Protein AF-A0A926B0G5-F1 (afdb_monomer_lite)

Sequence (110 aa):
MNHPLCDSLIDAVTAGLAPIQQAFDVYQNECFITRPPEFFCLELCGEAGELANLEKKRWKGAPPNDAHTADEAADVLIALMNFCNARGVNLAEAVASKLARIEPTVDAER

Secondary structure (DSSP, 8-state):
---HHHHHHHHHHHHHHHHHHHHHHHHHHHHS----HHHHHHHHHHHHHHHHHHHHHHHTT-PPPHHHHHHHHHHHHHHHHHHHHHHT--HHHHHHHHHTTPPP---S--

pLDDT: mean 94.37, std 9.2, range [48.44, 98.75]

Foldseek 3Di:
DDDVVLVVVLVVLLVPVQVVLVVLLVCPVVPHDDDALVVLVVQLVVLVVQLVVQVVCVVVVNHDDVVSNVVSVVSNVSSVSVSCSNVVHPVSVVVSVVSRVDDDDDPPPD

Structure (mmCIF, N/CA/C/O backbone):
data_AF-A0A926B0G5-F1
#
_entry.id   AF-A0A926B0G5-F1
#
loop_
_atom_site.group_PDB
_atom_site.id
_atom_site.type_symbol
_atom_site.label_atom_id
_atom_site.label_alt_id
_atom_site.label_comp_id
_atom_site.label_asym_id
_atom_site.label_entity_id
_atom_site.label_seq_id
_atom_site.pdbx_PDB_ins_code
_atom_site.Cartn_x
_atom_site.Cartn_y
_atom_site.Cartn_z
_atom_site.occupancy
_atom_site.B_iso_or_equiv
_atom_site.auth_seq_id
_atom_site.auth_comp_id
_atom_site.auth_asym_id
_atom_site.auth_atom_id
_atom_site.pdbx_PDB_model_num
ATOM 1 N N . MET A 1 1 ? -26.984 -4.3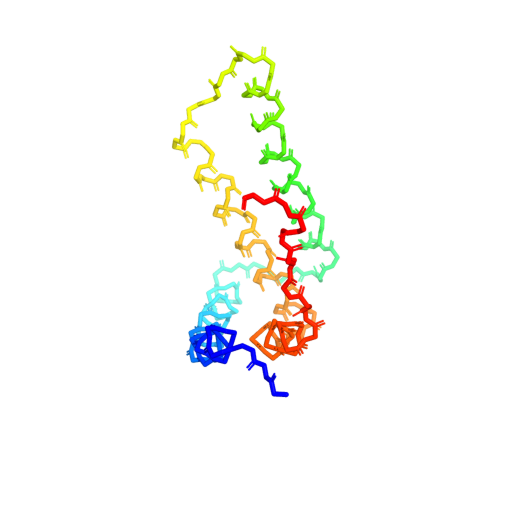07 -5.465 1.00 71.75 1 MET A N 1
ATOM 2 C CA . MET A 1 1 ? -26.360 -5.511 -4.882 1.00 71.75 1 MET A CA 1
ATOM 3 C C . MET A 1 1 ? -25.058 -5.693 -5.629 1.00 71.75 1 MET A C 1
ATOM 5 O O . MET A 1 1 ? -25.098 -5.602 -6.853 1.00 71.75 1 MET A O 1
ATOM 9 N N . ASN A 1 2 ? -23.932 -5.798 -4.928 1.00 82.19 2 ASN A N 1
ATOM 10 C CA . ASN A 1 2 ? -22.635 -5.900 -5.593 1.00 82.19 2 ASN A CA 1
ATOM 11 C C . ASN A 1 2 ? -22.478 -7.288 -6.226 1.00 82.19 2 ASN A C 1
ATOM 13 O O . ASN A 1 2 ? -23.256 -8.207 -5.964 1.00 82.19 2 ASN A O 1
ATOM 17 N N . HIS A 1 3 ? -21.461 -7.442 -7.070 1.00 89.06 3 HIS A N 1
ATOM 18 C CA . HIS A 1 3 ? -21.051 -8.761 -7.534 1.00 89.06 3 HIS A CA 1
ATOM 19 C C . HIS A 1 3 ? -20.552 -9.606 -6.338 1.00 89.06 3 HIS A C 1
ATOM 21 O O . HIS A 1 3 ? -19.786 -9.071 -5.536 1.00 89.06 3 HIS A O 1
ATOM 27 N N . PRO A 1 4 ? -20.863 -10.916 -6.231 1.00 91.06 4 PRO A N 1
ATOM 28 C CA . PRO A 1 4 ? -20.469 -11.738 -5.075 1.00 91.06 4 PRO A CA 1
ATOM 29 C C . PRO A 1 4 ? -18.959 -11.759 -4.769 1.00 91.06 4 PRO A C 1
ATOM 31 O O . PRO A 1 4 ? -18.552 -11.826 -3.611 1.00 91.06 4 PRO A O 1
ATOM 34 N N . LEU A 1 5 ? -18.110 -11.667 -5.802 1.00 93.06 5 LEU A N 1
ATOM 35 C CA . LEU A 1 5 ? -16.652 -11.541 -5.623 1.00 93.06 5 LEU A CA 1
ATOM 36 C C . LEU A 1 5 ? -16.236 -10.194 -5.013 1.00 93.06 5 LEU A C 1
ATOM 38 O O . LEU A 1 5 ? -15.233 -10.141 -4.310 1.00 93.06 5 LEU A O 1
ATOM 42 N N . CYS A 1 6 ? -16.990 -9.121 -5.273 1.00 94.19 6 CYS A N 1
ATOM 43 C CA . CYS A 1 6 ? -16.759 -7.825 -4.639 1.00 94.19 6 CYS A CA 1
ATOM 44 C C . CYS A 1 6 ? -17.092 -7.907 -3.148 1.00 94.19 6 CYS A C 1
ATOM 46 O O . CYS A 1 6 ? -16.272 -7.503 -2.333 1.00 94.19 6 CYS A O 1
ATOM 48 N N . ASP A 1 7 ? -18.225 -8.520 -2.790 1.00 94.44 7 ASP A N 1
ATOM 49 C CA . ASP A 1 7 ? -18.597 -8.717 -1.383 1.00 94.44 7 ASP A CA 1
ATOM 50 C C . ASP A 1 7 ? -17.561 -9.590 -0.649 1.00 94.44 7 ASP A C 1
ATOM 52 O O . ASP A 1 7 ? -17.069 -9.205 0.407 1.00 94.44 7 ASP A O 1
ATOM 56 N N . SER A 1 8 ? -17.113 -10.689 -1.269 1.00 96.19 8 SER A N 1
ATOM 57 C CA . SER A 1 8 ? -16.050 -11.541 -0.703 1.00 96.19 8 SER A CA 1
ATOM 58 C C . SER A 1 8 ? -14.721 -10.792 -0.514 1.00 96.19 8 SER A C 1
ATOM 60 O O . SER A 1 8 ? -14.004 -11.022 0.460 1.00 96.19 8 SER A O 1
ATOM 62 N N . LEU A 1 9 ? -14.370 -9.896 -1.446 1.00 96.50 9 LEU A N 1
ATOM 63 C CA . LEU A 1 9 ? -13.166 -9.070 -1.339 1.00 96.50 9 LEU A CA 1
ATOM 64 C C . LEU A 1 9 ? -13.306 -8.005 -0.245 1.00 96.50 9 LEU A C 1
ATOM 66 O O . LEU A 1 9 ? -12.347 -7.772 0.485 1.00 96.50 9 LEU A O 1
ATOM 70 N N . ILE A 1 10 ? -14.477 -7.377 -0.120 1.00 96.62 10 ILE A N 1
ATOM 71 C CA . ILE A 1 10 ? -14.774 -6.422 0.953 1.00 96.62 10 ILE A CA 1
ATOM 72 C C . ILE A 1 10 ? -14.597 -7.102 2.313 1.00 96.62 10 ILE A C 1
ATOM 74 O O . ILE A 1 10 ? -13.872 -6.569 3.151 1.00 96.62 10 ILE A O 1
ATOM 78 N N . ASP A 1 11 ? -15.157 -8.299 2.498 1.00 96.88 11 ASP A N 1
ATOM 79 C CA . ASP A 1 11 ? -15.018 -9.059 3.745 1.00 96.88 11 ASP A CA 1
ATOM 80 C C . ASP A 1 11 ? -13.544 -9.345 4.076 1.00 96.88 11 ASP A C 1
ATOM 82 O O . ASP A 1 11 ? -13.093 -9.114 5.202 1.00 96.88 11 ASP A O 1
ATOM 86 N N . ALA A 1 12 ? -12.760 -9.787 3.085 1.00 97.69 12 ALA A N 1
ATOM 87 C CA . ALA A 1 12 ? -11.331 -10.050 3.256 1.00 97.69 12 ALA A CA 1
ATOM 88 C C . ALA A 1 12 ? -10.537 -8.778 3.594 1.00 97.69 12 ALA A C 1
ATOM 90 O O . ALA A 1 12 ? -9.675 -8.796 4.476 1.00 97.69 12 ALA A O 1
ATOM 91 N N . VAL A 1 13 ? -10.838 -7.664 2.920 1.00 97.12 13 VAL A N 1
ATOM 92 C CA . VAL A 1 13 ? -10.207 -6.364 3.170 1.00 97.12 13 VAL A CA 1
ATOM 93 C C . VAL A 1 13 ? -10.507 -5.892 4.587 1.00 97.12 13 VAL A C 1
ATOM 95 O O . VAL A 1 13 ? -9.586 -5.524 5.313 1.00 97.12 13 VAL A O 1
ATOM 98 N N . THR A 1 14 ? -11.772 -5.925 5.001 1.00 94.69 14 THR A N 1
ATOM 99 C CA . THR A 1 14 ? -12.185 -5.474 6.331 1.00 94.69 14 THR A CA 1
ATOM 100 C C . THR A 1 14 ? -11.568 -6.331 7.434 1.00 94.69 14 THR A C 1
ATOM 102 O O . THR A 1 14 ? -11.105 -5.785 8.434 1.00 94.69 14 THR A O 1
ATOM 105 N N . ALA A 1 15 ? -11.489 -7.651 7.242 1.00 96.81 15 ALA A N 1
ATOM 106 C CA . ALA A 1 15 ? -10.877 -8.553 8.214 1.00 96.81 15 ALA A CA 1
ATOM 107 C C . ALA A 1 15 ? -9.344 -8.421 8.285 1.00 96.81 15 ALA A C 1
ATOM 109 O O . ALA A 1 15 ? -8.766 -8.535 9.366 1.00 96.81 15 ALA A O 1
ATOM 110 N N . GLY A 1 16 ? -8.679 -8.205 7.145 1.00 97.06 16 GLY A N 1
ATOM 111 C CA . GLY A 1 16 ? -7.220 -8.238 7.044 1.00 97.06 16 GLY A CA 1
ATOM 112 C C . GLY A 1 16 ? -6.534 -6.884 7.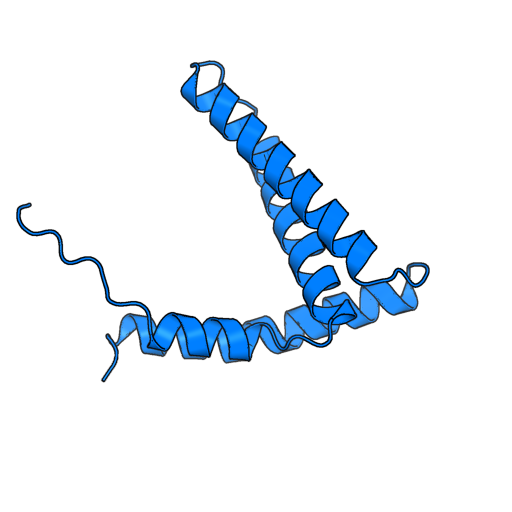221 1.00 97.06 16 GLY A C 1
ATOM 113 O O . GLY A 1 16 ? -5.535 -6.797 7.932 1.00 97.06 16 GLY A O 1
ATOM 114 N N . LEU A 1 17 ? -7.037 -5.816 6.593 1.00 97.19 17 LEU A N 1
ATOM 115 C CA . LEU A 1 17 ? -6.303 -4.545 6.558 1.00 97.19 17 LEU A CA 1
ATOM 116 C C . LEU A 1 17 ? -6.279 -3.841 7.909 1.00 97.19 17 LEU A C 1
ATOM 118 O O . LEU A 1 17 ? -5.252 -3.270 8.248 1.00 97.19 17 LEU A O 1
ATOM 122 N N . ALA A 1 18 ? -7.364 -3.884 8.684 1.00 94.69 18 ALA A N 1
ATOM 123 C CA . ALA A 1 18 ? -7.419 -3.208 9.979 1.00 94.69 18 ALA A CA 1
ATOM 124 C C . ALA A 1 18 ? -6.296 -3.660 10.944 1.00 94.69 18 ALA A C 1
ATOM 126 O O . ALA A 1 18 ? -5.548 -2.800 11.418 1.00 94.69 18 ALA A O 1
ATOM 127 N N . PRO A 1 19 ? -6.092 -4.969 11.213 1.00 97.69 19 PRO A N 1
ATOM 128 C CA . PRO A 1 19 ? -4.995 -5.404 12.079 1.00 97.69 19 PRO A CA 1
ATOM 129 C C . PRO A 1 19 ? -3.608 -5.153 11.471 1.00 97.69 19 PRO A C 1
ATOM 131 O O . PRO A 1 19 ? -2.682 -4.829 12.212 1.00 97.69 19 PRO A O 1
ATOM 134 N N . ILE A 1 20 ? -3.451 -5.256 10.146 1.00 98.38 20 ILE A N 1
ATOM 135 C CA . ILE A 1 20 ? -2.178 -4.955 9.468 1.00 98.38 20 ILE A CA 1
ATOM 136 C C . ILE A 1 20 ? -1.823 -3.475 9.634 1.00 98.38 20 ILE A C 1
ATOM 138 O O . ILE A 1 20 ? -0.717 -3.148 10.058 1.00 98.38 20 ILE A O 1
ATOM 142 N N . GLN A 1 21 ? -2.771 -2.584 9.348 1.00 98.56 21 GLN A N 1
ATOM 143 C CA . GLN A 1 21 ? -2.598 -1.142 9.463 1.00 98.56 21 GLN A CA 1
ATOM 144 C C . GLN A 1 21 ? -2.232 -0.739 10.901 1.00 98.56 21 GLN A C 1
ATOM 146 O O . GLN A 1 21 ? -1.306 0.050 11.098 1.00 98.56 21 GLN A O 1
ATOM 151 N N . GLN A 1 22 ? -2.892 -1.332 11.904 1.00 98.19 22 GLN A N 1
ATOM 152 C CA . GLN A 1 22 ? -2.566 -1.112 13.315 1.00 98.19 22 GLN A CA 1
ATOM 153 C C . GLN A 1 22 ? -1.159 -1.608 13.675 1.00 98.19 22 GLN A C 1
ATOM 155 O O . GLN A 1 22 ? -0.456 -0.950 14.439 1.00 98.19 22 GLN A O 1
ATOM 160 N N . ALA A 1 23 ? -0.732 -2.756 13.144 1.00 98.56 23 ALA A N 1
ATOM 161 C CA . ALA A 1 23 ? 0.614 -3.272 13.379 1.00 98.56 23 ALA A CA 1
ATOM 162 C C . ALA A 1 23 ? 1.692 -2.348 12.785 1.00 98.56 23 ALA A C 1
ATOM 164 O O . ALA A 1 23 ? 2.701 -2.105 13.446 1.00 98.56 23 ALA A O 1
ATOM 165 N N . PHE A 1 24 ? 1.455 -1.784 11.592 1.00 98.38 24 PHE A N 1
ATOM 166 C CA . PHE A 1 24 ? 2.313 -0.741 11.022 1.00 98.38 24 PHE A CA 1
ATOM 167 C C . PHE A 1 24 ? 2.387 0.490 11.925 1.00 98.38 24 PHE A C 1
ATOM 169 O O . PHE A 1 24 ? 3.483 0.971 12.187 1.00 98.38 24 PHE A O 1
ATOM 176 N N . ASP A 1 25 ? 1.251 0.967 12.440 1.00 98.25 25 ASP A N 1
ATOM 177 C CA . ASP A 1 25 ? 1.213 2.141 13.320 1.00 98.25 25 ASP A CA 1
ATOM 178 C C . ASP A 1 25 ? 2.022 1.917 14.605 1.00 98.25 25 ASP A C 1
ATOM 180 O O . ASP A 1 25 ? 2.859 2.738 14.975 1.00 98.25 25 ASP A O 1
ATOM 184 N N . VAL A 1 26 ? 1.834 0.763 15.256 1.00 98.56 26 VAL A N 1
ATOM 185 C CA . VAL A 1 26 ? 2.597 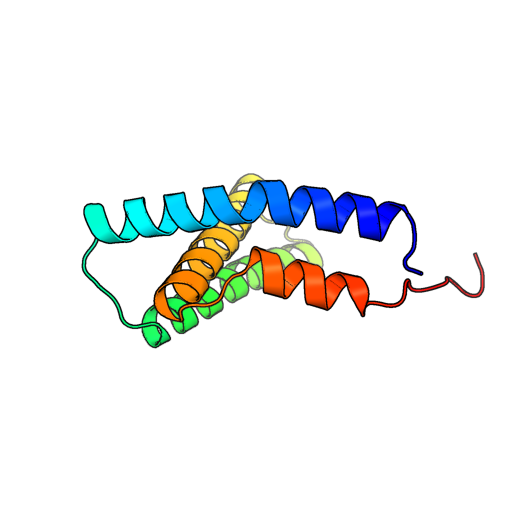0.392 16.458 1.00 98.56 26 VAL A CA 1
ATOM 186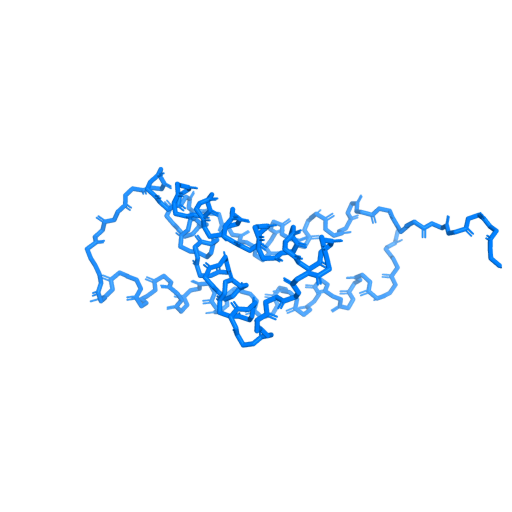 C C . VAL A 1 26 ? 4.088 0.330 16.144 1.00 98.56 26 VAL A C 1
ATOM 188 O O . VAL A 1 26 ? 4.886 0.950 16.839 1.00 98.56 26 VAL A O 1
ATOM 191 N N . TYR A 1 27 ? 4.476 -0.382 15.085 1.00 98.44 27 TYR A N 1
ATOM 192 C CA . TYR A 1 27 ? 5.882 -0.499 14.710 1.00 98.44 27 TYR A CA 1
ATOM 193 C C . TYR A 1 27 ? 6.509 0.868 14.405 1.00 98.44 27 TYR A C 1
ATOM 195 O O . TYR A 1 27 ? 7.590 1.175 14.908 1.00 98.44 27 TYR A O 1
ATOM 203 N N . GLN A 1 28 ? 5.806 1.713 13.645 1.00 98.00 28 GLN A N 1
ATOM 204 C CA . GLN A 1 28 ? 6.277 3.042 13.272 1.00 98.00 28 GLN A CA 1
ATOM 205 C C . GLN A 1 28 ? 6.471 3.941 14.502 1.00 98.00 28 GLN A C 1
ATOM 207 O O . GLN A 1 28 ? 7.504 4.599 14.619 1.00 98.00 28 GLN A O 1
ATOM 212 N N . ASN A 1 29 ? 5.513 3.944 15.433 1.00 97.06 29 ASN A N 1
ATOM 213 C CA . ASN A 1 29 ? 5.554 4.789 16.629 1.00 97.06 29 ASN A CA 1
ATOM 214 C C . ASN A 1 29 ? 6.585 4.323 17.669 1.00 97.06 29 ASN A C 1
ATOM 216 O O . ASN A 1 29 ? 7.169 5.158 18.357 1.00 97.06 29 ASN A O 1
ATOM 220 N N . GLU A 1 30 ? 6.825 3.015 17.784 1.00 98.31 30 GLU A N 1
ATOM 221 C CA . GLU A 1 30 ? 7.772 2.459 18.761 1.00 98.31 30 GLU A CA 1
ATOM 222 C C . GLU A 1 30 ? 9.227 2.500 18.268 1.00 98.31 30 GLU A C 1
ATOM 224 O O . GLU A 1 30 ? 10.156 2.625 19.066 1.00 98.31 30 GLU A O 1
ATOM 229 N N . CYS A 1 31 ? 9.450 2.367 16.957 1.00 98.44 31 CYS A N 1
ATOM 230 C CA . CYS A 1 31 ? 10.793 2.166 16.403 1.00 98.44 31 CYS A CA 1
ATOM 231 C C . CYS A 1 31 ? 11.367 3.386 15.669 1.00 98.44 31 CYS A C 1
ATOM 233 O O . CYS A 1 31 ? 12.571 3.413 15.408 1.00 98.44 31 CYS A O 1
ATOM 235 N N . PHE A 1 32 ? 10.553 4.393 15.336 1.00 97.62 32 PHE A N 1
ATOM 236 C CA . PHE A 1 32 ? 10.977 5.526 14.513 1.00 97.62 32 PHE A CA 1
ATOM 237 C C . PHE A 1 32 ? 10.547 6.862 15.112 1.00 97.62 32 PHE A C 1
ATOM 239 O O . PHE A 1 32 ? 9.643 6.958 15.937 1.00 97.62 32 PHE A O 1
ATOM 246 N N . ILE A 1 33 ? 11.212 7.936 14.683 1.00 97.12 33 ILE A N 1
ATOM 247 C CA . ILE A 1 33 ? 10.818 9.281 15.099 1.00 97.12 33 ILE A CA 1
ATOM 248 C C . ILE A 1 33 ? 9.509 9.679 14.424 1.00 97.12 33 ILE A C 1
ATOM 250 O O . ILE A 1 33 ? 9.284 9.382 13.249 1.00 97.12 33 ILE A O 1
ATOM 254 N N . THR A 1 34 ? 8.679 10.425 15.145 1.00 95.12 34 THR A N 1
ATOM 255 C CA . THR A 1 34 ? 7.420 10.932 14.604 1.00 95.12 34 THR A CA 1
ATOM 256 C C . THR A 1 34 ? 7.667 11.824 13.387 1.00 95.12 34 THR A C 1
ATOM 258 O O . THR A 1 34 ? 8.496 12.741 13.414 1.00 95.12 34 THR A O 1
ATOM 261 N N . ARG A 1 35 ? 6.913 11.573 12.315 1.00 97.06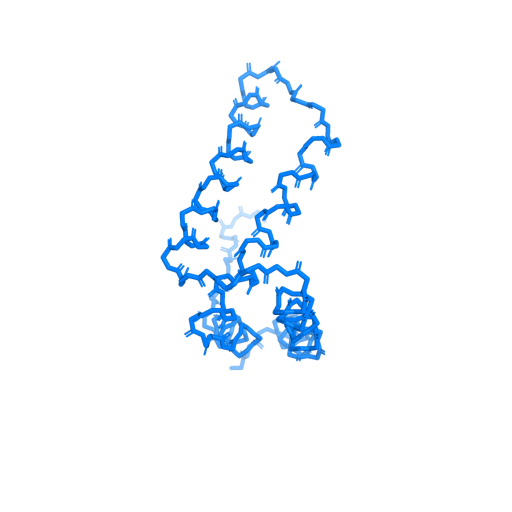 35 ARG A N 1
ATOM 262 C CA . ARG A 1 35 ? 6.915 12.366 11.081 1.00 97.06 35 ARG A CA 1
ATOM 263 C C . ARG A 1 35 ? 5.503 12.864 10.770 1.00 97.06 35 ARG A C 1
ATOM 265 O O . ARG A 1 35 ? 4.536 12.175 11.090 1.00 97.06 35 ARG A O 1
ATOM 272 N N . PRO A 1 36 ? 5.364 14.058 10.170 1.00 97.56 36 PRO A N 1
ATOM 273 C CA . PRO A 1 36 ? 4.060 14.565 9.775 1.00 97.56 36 PRO A CA 1
ATOM 274 C C . PRO A 1 36 ? 3.519 13.797 8.552 1.00 97.56 36 PRO A C 1
ATOM 276 O O . PRO A 1 36 ? 4.308 13.264 7.769 1.00 97.56 36 PRO A O 1
ATOM 279 N N . PRO A 1 37 ? 2.196 13.782 8.320 1.00 98.19 37 PRO A N 1
ATOM 280 C CA . PRO A 1 37 ? 1.596 13.094 7.172 1.00 98.19 37 PRO A CA 1
ATOM 281 C C . PRO A 1 37 ? 2.140 13.560 5.815 1.00 98.19 37 PRO A C 1
ATOM 283 O O . PRO A 1 37 ? 2.219 12.779 4.872 1.00 98.19 37 PRO A O 1
ATOM 286 N N . GLU A 1 38 ? 2.528 14.832 5.704 1.00 98.50 38 GLU A N 1
ATOM 287 C CA . GLU A 1 38 ? 3.104 15.413 4.489 1.00 98.50 38 GLU A CA 1
ATOM 288 C C . GLU A 1 38 ? 4.429 14.741 4.106 1.00 98.50 38 GLU A C 1
ATOM 290 O O . GLU A 1 38 ? 4.707 14.588 2.921 1.00 98.50 38 GLU A O 1
ATOM 295 N N . PHE A 1 39 ? 5.217 14.300 5.092 1.00 98.44 39 PHE A N 1
ATOM 296 C CA . PHE A 1 39 ? 6.449 13.551 4.849 1.00 98.44 39 PHE A CA 1
ATOM 297 C C . PHE A 1 39 ? 6.141 12.193 4.207 1.00 98.44 39 PHE A C 1
ATOM 299 O O . PHE A 1 39 ? 6.641 11.912 3.123 1.00 98.44 39 PHE A O 1
ATOM 306 N N . PHE A 1 40 ? 5.236 11.415 4.806 1.00 98.38 40 PHE A N 1
ATOM 307 C CA . PHE A 1 40 ? 4.839 10.107 4.272 1.00 98.38 40 PHE A CA 1
ATOM 308 C C . PHE A 1 40 ? 4.164 10.202 2.898 1.00 98.38 40 PHE A C 1
ATOM 310 O O . PHE A 1 40 ? 4.302 9.308 2.072 1.00 98.38 40 PHE A O 1
ATOM 317 N N . CYS A 1 41 ? 3.456 11.300 2.617 1.00 98.56 41 CYS A N 1
ATOM 318 C CA . CYS A 1 41 ? 2.893 11.552 1.289 1.00 98.56 41 CYS A CA 1
ATOM 319 C C . CYS A 1 41 ? 3.991 11.731 0.223 1.00 98.56 41 CYS A C 1
ATOM 321 O O . CYS A 1 41 ? 3.849 11.255 -0.904 1.00 98.56 41 CYS A O 1
ATOM 323 N N . LEU A 1 42 ? 5.090 12.409 0.574 1.00 98.62 42 LEU A N 1
ATOM 324 C CA . LEU A 1 42 ? 6.238 12.569 -0.319 1.00 98.62 42 LEU A CA 1
ATOM 325 C C . LEU A 1 42 ? 7.006 11.255 -0.498 1.00 98.62 42 LEU A C 1
ATOM 327 O O . LEU A 1 42 ? 7.379 10.959 -1.629 1.00 98.62 42 LEU A O 1
ATOM 331 N N . GLU A 1 43 ? 7.184 10.464 0.565 1.00 98.38 43 GLU A N 1
ATOM 332 C CA . GLU A 1 43 ? 7.750 9.108 0.463 1.00 98.38 43 GLU A CA 1
ATOM 333 C C . GLU A 1 43 ? 6.904 8.234 -0.465 1.00 98.38 43 GLU A C 1
ATOM 335 O O . GLU A 1 43 ? 7.419 7.729 -1.453 1.00 98.38 43 GLU A O 1
ATOM 340 N N . LEU A 1 44 ? 5.584 8.176 -0.255 1.00 98.69 44 LEU A N 1
ATOM 341 C CA . LEU A 1 44 ? 4.664 7.434 -1.124 1.00 98.69 44 LEU A CA 1
ATOM 342 C C . LEU A 1 44 ? 4.793 7.839 -2.602 1.00 98.69 44 LEU A C 1
ATOM 344 O O . LEU A 1 44 ? 4.737 6.990 -3.489 1.00 98.69 44 LEU A O 1
ATOM 348 N N . CYS A 1 45 ? 4.954 9.135 -2.879 1.00 98.75 45 CYS A N 1
ATOM 349 C CA . CYS A 1 45 ? 5.182 9.631 -4.236 1.00 98.75 45 CYS A CA 1
ATOM 350 C C . CYS A 1 45 ? 6.530 9.160 -4.809 1.00 98.75 45 CYS A C 1
ATOM 352 O O . CYS A 1 45 ? 6.602 8.824 -5.993 1.00 98.75 45 CYS A O 1
ATOM 354 N N . GLY A 1 46 ? 7.573 9.125 -3.975 1.00 98.62 46 GLY A N 1
ATOM 355 C CA . GLY A 1 46 ? 8.886 8.574 -4.307 1.00 98.62 46 GLY A CA 1
ATOM 356 C C . GLY A 1 46 ? 8.792 7.111 -4.729 1.00 98.62 46 GLY A C 1
ATOM 357 O O . GLY A 1 46 ? 9.067 6.814 -5.891 1.00 98.62 46 GLY A O 1
ATOM 358 N N . GLU A 1 47 ? 8.282 6.247 -3.848 1.00 98.56 47 GLU A N 1
ATOM 359 C CA . GLU A 1 47 ? 8.224 4.794 -4.090 1.00 98.56 47 GLU A CA 1
ATOM 360 C C . GLU A 1 47 ? 7.323 4.443 -5.281 1.00 98.56 47 GLU A C 1
ATOM 362 O O . GLU A 1 47 ? 7.641 3.605 -6.128 1.00 98.56 47 GLU A O 1
ATOM 367 N N . ALA A 1 48 ? 6.202 5.156 -5.442 1.00 98.69 48 ALA A N 1
ATOM 368 C CA . ALA A 1 48 ? 5.353 4.975 -6.618 1.00 98.69 48 ALA A CA 1
ATOM 369 C C . ALA A 1 48 ? 6.077 5.381 -7.917 1.00 98.69 48 ALA A C 1
ATOM 371 O O . ALA A 1 48 ? 5.863 4.777 -8.974 1.00 98.69 48 ALA A O 1
ATOM 372 N N . GLY A 1 49 ? 6.932 6.406 -7.855 1.00 98.56 49 GLY A N 1
ATOM 373 C CA . GLY A 1 49 ? 7.771 6.847 -8.966 1.00 98.56 49 GLY A CA 1
ATOM 374 C C . GLY A 1 49 ? 8.876 5.848 -9.316 1.00 98.56 49 GLY A C 1
ATOM 375 O O . GLY A 1 49 ? 9.143 5.629 -10.504 1.00 98.56 49 GLY A O 1
ATOM 376 N N . GLU A 1 50 ? 9.482 5.222 -8.309 1.00 98.31 50 GLU A N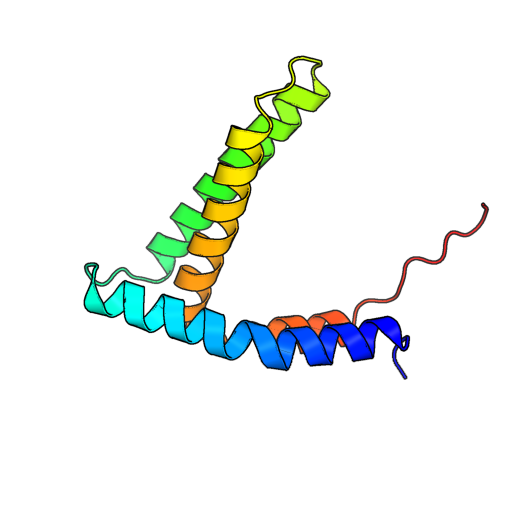 1
ATOM 377 C CA . GLU A 1 50 ? 10.477 4.153 -8.445 1.00 98.31 50 GLU A CA 1
ATOM 378 C C . GLU A 1 50 ? 9.864 2.944 -9.170 1.00 98.31 50 GLU A C 1
ATOM 380 O O . GLU A 1 50 ? 10.325 2.563 -10.258 1.00 98.31 50 GLU A O 1
ATOM 385 N N . LEU A 1 51 ? 8.726 2.447 -8.673 1.00 98.25 51 LEU A N 1
ATOM 386 C CA . LEU A 1 51 ? 7.970 1.358 -9.291 1.00 98.25 51 LEU A CA 1
ATOM 387 C C . LEU A 1 51 ? 7.563 1.687 -10.739 1.00 98.25 51 LEU A C 1
ATOM 389 O O . LEU A 1 51 ? 7.778 0.894 -11.662 1.00 98.25 51 LEU A O 1
ATOM 393 N N . ALA A 1 52 ? 7.042 2.893 -10.988 1.00 98.12 52 ALA A N 1
ATOM 394 C CA . ALA A 1 52 ? 6.683 3.333 -12.338 1.00 98.12 52 ALA A CA 1
ATOM 395 C C . ALA A 1 52 ? 7.901 3.398 -13.279 1.00 98.12 52 ALA A C 1
ATOM 397 O O . ALA A 1 52 ? 7.804 3.123 -14.481 1.00 98.12 52 ALA A O 1
ATOM 398 N N . ASN A 1 53 ? 9.074 3.757 -12.759 1.00 97.81 53 ASN A N 1
ATOM 399 C CA . ASN A 1 53 ? 10.309 3.779 -13.529 1.00 97.81 53 ASN A CA 1
ATOM 400 C C . ASN A 1 53 ? 10.773 2.366 -13.913 1.00 97.81 53 ASN A C 1
ATOM 402 O O . ASN A 1 53 ? 11.287 2.193 -15.024 1.00 97.81 53 ASN A O 1
ATOM 406 N N . LEU A 1 54 ? 10.574 1.367 -13.049 1.00 97.19 54 LEU A N 1
ATOM 407 C CA . LEU A 1 54 ? 10.831 -0.041 -13.366 1.00 97.19 54 LEU A CA 1
ATOM 408 C C . LEU A 1 54 ? 9.935 -0.534 -14.508 1.00 97.19 54 LEU A C 1
ATOM 410 O O . LEU A 1 54 ? 10.446 -1.052 -15.507 1.00 97.19 54 LEU A O 1
ATOM 414 N N . GLU A 1 55 ? 8.634 -0.257 -14.448 1.00 96.50 55 GLU A N 1
ATOM 415 C CA . GLU A 1 55 ? 7.704 -0.617 -15.525 1.00 96.50 55 GLU A CA 1
ATOM 416 C C . GLU A 1 55 ? 8.014 0.114 -16.838 1.00 96.50 55 GLU A C 1
ATOM 418 O O . GLU A 1 55 ? 8.005 -0.484 -17.918 1.00 96.50 55 GLU A O 1
ATOM 423 N N . LYS A 1 56 ? 8.432 1.385 -16.774 1.00 97.00 56 LYS A N 1
ATOM 424 C CA . LYS A 1 56 ? 8.927 2.116 -17.952 1.00 97.00 56 LYS A CA 1
ATOM 425 C C . LYS A 1 56 ? 10.134 1.423 -18.595 1.00 97.00 56 LYS A C 1
ATOM 427 O O . LYS A 1 56 ? 10.237 1.407 -19.822 1.00 97.00 56 LYS A O 1
ATOM 432 N N . LYS A 1 57 ? 11.073 0.885 -17.806 1.00 96.69 57 LYS A N 1
ATOM 433 C CA . LYS A 1 57 ? 12.236 0.144 -18.333 1.00 96.69 57 LYS A CA 1
ATOM 434 C C . LYS A 1 57 ? 11.793 -1.158 -19.009 1.00 96.69 57 LYS A C 1
ATOM 436 O O . LYS A 1 57 ? 12.226 -1.425 -20.132 1.00 96.69 57 LYS A O 1
ATOM 441 N N . ARG A 1 58 ? 10.869 -1.900 -18.385 1.00 95.75 58 ARG A N 1
ATOM 442 C CA . ARG A 1 58 ? 10.252 -3.111 -18.954 1.00 95.75 58 ARG A CA 1
ATOM 443 C C . ARG A 1 58 ? 9.576 -2.825 -20.293 1.00 95.75 58 ARG A C 1
ATOM 445 O O . ARG A 1 58 ? 9.880 -3.492 -21.278 1.00 95.75 58 ARG A O 1
ATOM 452 N N . TRP A 1 59 ? 8.754 -1.780 -20.361 1.00 96.56 59 TRP A N 1
ATOM 453 C CA . TRP A 1 59 ? 8.081 -1.355 -21.591 1.00 96.56 59 TRP A CA 1
ATOM 454 C C . TRP A 1 59 ? 9.057 -0.992 -22.721 1.00 96.56 59 TRP A C 1
ATOM 456 O O . TRP A 1 59 ? 8.807 -1.298 -23.884 1.00 96.56 59 TRP A O 1
ATOM 466 N N . LYS A 1 60 ? 10.210 -0.401 -22.388 1.00 97.19 60 LYS A N 1
ATOM 467 C CA . LYS A 1 60 ? 11.279 -0.084 -23.350 1.00 97.19 60 LYS A CA 1
ATOM 468 C C . LYS A 1 60 ? 12.121 -1.296 -23.782 1.00 97.19 60 LYS A C 1
ATOM 470 O O . LYS A 1 60 ? 13.085 -1.112 -24.521 1.00 97.19 60 LYS A O 1
ATOM 475 N N . GLY A 1 61 ? 11.791 -2.509 -23.333 1.00 96.38 61 GLY A N 1
ATOM 476 C CA . GLY A 1 61 ? 12.515 -3.735 -23.681 1.00 96.38 61 GLY A CA 1
ATOM 477 C C . GLY A 1 61 ? 13.783 -3.979 -22.857 1.00 96.38 61 GLY A C 1
ATOM 478 O O . GLY A 1 61 ? 14.595 -4.819 -23.233 1.00 96.38 61 GLY A O 1
ATOM 479 N N . ALA A 1 62 ? 13.957 -3.270 -21.738 1.00 93.75 62 ALA A N 1
ATOM 480 C CA . ALA A 1 62 ? 15.053 -3.469 -20.791 1.00 93.75 62 ALA A CA 1
ATOM 481 C C . ALA A 1 62 ? 14.482 -3.852 -19.413 1.00 93.75 62 ALA A C 1
ATOM 483 O O . ALA A 1 62 ? 14.485 -3.021 -18.501 1.00 93.75 62 ALA A O 1
ATOM 484 N N . PRO A 1 63 ? 13.915 -5.066 -19.261 1.00 87.75 63 PRO A N 1
ATOM 485 C CA . PRO A 1 63 ? 13.220 -5.451 -18.041 1.00 87.75 63 PRO A CA 1
ATOM 486 C C . PRO A 1 63 ? 14.165 -5.404 -16.831 1.00 87.75 63 PRO A C 1
ATOM 488 O O . PRO A 1 63 ? 15.277 -5.937 -16.900 1.00 87.75 63 PRO A O 1
ATOM 491 N N . PRO A 1 64 ? 13.751 -4.752 -15.732 1.00 87.81 64 PRO A N 1
ATOM 492 C CA . PRO A 1 64 ? 14.485 -4.817 -14.481 1.00 87.81 64 PRO A CA 1
ATOM 493 C C . PRO A 1 64 ? 14.372 -6.215 -13.861 1.00 87.81 64 PRO A C 1
ATOM 495 O O . PRO A 1 64 ? 13.589 -7.053 -14.303 1.00 87.81 64 PRO A O 1
ATOM 498 N N . ASN A 1 65 ? 15.161 -6.455 -12.816 1.00 91.81 65 ASN A N 1
ATOM 499 C CA . ASN A 1 65 ? 15.028 -7.648 -11.987 1.00 91.81 65 ASN A CA 1
ATOM 500 C C . ASN A 1 65 ? 13.638 -7.675 -11.320 1.00 91.81 65 ASN A C 1
ATOM 502 O O . ASN A 1 65 ? 13.213 -6.676 -10.739 1.00 91.81 65 ASN A O 1
ATOM 506 N N . ASP A 1 66 ? 12.954 -8.817 -11.365 1.00 93.38 66 ASP A N 1
ATOM 507 C CA . ASP A 1 66 ? 11.640 -8.981 -10.740 1.00 93.38 66 ASP A CA 1
ATOM 508 C C . ASP A 1 66 ? 11.706 -8.845 -9.209 1.00 93.38 66 ASP A C 1
ATOM 510 O O . ASP A 1 66 ? 10.773 -8.312 -8.617 1.00 93.38 66 ASP A O 1
ATOM 514 N N . ALA A 1 67 ? 12.826 -9.218 -8.572 1.00 95.88 67 ALA A N 1
ATOM 515 C CA . ALA A 1 67 ? 13.024 -8.987 -7.136 1.00 95.88 67 ALA A CA 1
ATOM 516 C C . ALA A 1 67 ? 12.993 -7.489 -6.792 1.00 95.88 67 ALA A C 1
ATOM 518 O O . ALA A 1 67 ? 12.310 -7.084 -5.866 1.00 95.88 67 ALA A O 1
ATOM 519 N N . HIS A 1 68 ? 13.633 -6.661 -7.621 1.00 95.50 68 HIS A N 1
ATOM 520 C CA . HIS A 1 68 ? 13.613 -5.207 -7.455 1.00 95.50 68 HIS A CA 1
ATOM 521 C C . HIS A 1 68 ? 12.201 -4.643 -7.655 1.00 95.50 68 HIS A C 1
ATOM 523 O O . HIS A 1 68 ? 11.790 -3.740 -6.951 1.00 95.50 68 HIS A O 1
ATOM 529 N N . THR A 1 69 ? 11.419 -5.213 -8.577 1.00 96.38 69 THR A N 1
ATOM 530 C CA . THR A 1 69 ? 10.013 -4.803 -8.757 1.00 96.38 69 THR A CA 1
ATOM 531 C C . THR A 1 69 ? 9.166 -5.136 -7.525 1.00 96.38 69 THR A C 1
ATOM 533 O O . THR A 1 69 ? 8.280 -4.365 -7.165 1.00 96.38 69 THR A O 1
ATOM 536 N N . ALA A 1 70 ? 9.427 -6.279 -6.884 1.00 97.62 70 ALA A N 1
ATOM 537 C CA . ALA A 1 70 ? 8.744 -6.674 -5.658 1.00 97.62 70 ALA A CA 1
ATOM 538 C C . ALA A 1 70 ? 9.108 -5.769 -4.471 1.00 97.62 70 ALA A C 1
ATOM 540 O O . ALA A 1 70 ? 8.208 -5.420 -3.710 1.00 97.62 70 ALA A O 1
ATOM 541 N N . ASP A 1 71 ? 10.378 -5.369 -4.353 1.00 97.94 71 ASP A N 1
ATOM 542 C CA . ASP A 1 71 ? 10.841 -4.439 -3.316 1.00 97.94 71 ASP A CA 1
ATOM 543 C C . ASP A 1 71 ? 10.127 -3.082 -3.449 1.00 97.94 71 ASP A C 1
ATOM 545 O O . ASP A 1 71 ? 9.431 -2.675 -2.523 1.00 97.94 71 ASP A O 1
ATOM 549 N N . GLU A 1 72 ? 10.126 -2.470 -4.640 1.00 98.25 72 GLU A N 1
ATOM 550 C CA . GLU A 1 72 ? 9.439 -1.181 -4.848 1.00 98.25 72 GLU A CA 1
ATOM 551 C C . GLU A 1 72 ? 7.920 -1.266 -4.609 1.00 98.25 72 GLU A C 1
ATOM 553 O O . GLU A 1 72 ? 7.281 -0.335 -4.119 1.00 98.25 72 GLU A O 1
ATOM 558 N N . ALA A 1 73 ? 7.296 -2.402 -4.939 1.00 98.44 73 ALA A N 1
ATOM 559 C CA . ALA A 1 73 ? 5.883 -2.619 -4.633 1.00 98.44 73 ALA A CA 1
ATOM 560 C C . ALA A 1 73 ? 5.623 -2.728 -3.118 1.00 98.44 73 ALA A C 1
ATOM 562 O O . ALA A 1 73 ? 4.577 -2.273 -2.640 1.00 98.44 73 ALA A O 1
ATOM 563 N N . ALA A 1 74 ? 6.551 -3.327 -2.366 1.00 98.56 74 ALA A N 1
ATOM 564 C CA . ALA A 1 74 ? 6.486 -3.379 -0.912 1.00 98.56 74 ALA A CA 1
ATOM 565 C C . ALA A 1 74 ? 6.667 -1.981 -0.305 1.00 98.56 74 ALA A C 1
ATOM 567 O O . ALA A 1 74 ? 5.868 -1.599 0.552 1.00 98.56 74 ALA A O 1
ATOM 568 N N . ASP A 1 75 ? 7.621 -1.196 -0.802 1.00 98.62 75 ASP A N 1
ATOM 569 C CA . ASP A 1 75 ? 7.873 0.170 -0.337 1.00 98.62 75 ASP A CA 1
ATOM 570 C C . ASP A 1 75 ? 6.646 1.071 -0.540 1.00 98.62 75 ASP A C 1
ATOM 572 O O . ASP A 1 75 ? 6.215 1.761 0.389 1.00 98.62 75 ASP A O 1
ATOM 576 N N . VAL A 1 76 ? 5.958 0.953 -1.683 1.00 98.75 76 VAL A N 1
ATOM 577 C CA . VAL A 1 76 ? 4.670 1.633 -1.920 1.00 98.75 76 VAL A CA 1
ATOM 578 C C . VAL A 1 76 ? 3.618 1.261 -0.871 1.00 98.75 76 VAL A C 1
ATOM 580 O O . VAL A 1 76 ? 2.905 2.137 -0.369 1.00 98.75 76 VAL A O 1
ATOM 583 N N . LEU A 1 77 ? 3.487 -0.024 -0.529 1.00 98.69 77 LEU A N 1
ATOM 584 C CA . LEU A 1 77 ? 2.511 -0.473 0.468 1.00 98.69 77 LEU A CA 1
ATOM 585 C C . LEU A 1 77 ? 2.844 0.075 1.861 1.00 98.69 77 LEU A C 1
ATOM 587 O O . LEU A 1 77 ? 1.947 0.551 2.559 1.00 98.69 77 LEU A O 1
ATOM 591 N N . ILE A 1 78 ? 4.116 0.022 2.255 1.00 98.56 78 ILE A N 1
ATOM 592 C CA . ILE A 1 78 ? 4.601 0.520 3.547 1.00 98.56 78 ILE A CA 1
ATOM 593 C C . ILE A 1 78 ? 4.347 2.028 3.654 1.00 98.56 78 ILE A C 1
ATOM 595 O O . ILE A 1 78 ? 3.738 2.488 4.625 1.00 98.56 78 ILE A O 1
ATOM 599 N N . ALA A 1 79 ? 4.734 2.794 2.631 1.00 98.56 79 ALA A N 1
ATOM 600 C CA . ALA A 1 79 ? 4.528 4.237 2.587 1.00 98.56 79 ALA A CA 1
ATOM 601 C C . ALA A 1 79 ? 3.037 4.608 2.638 1.00 98.56 79 ALA A C 1
ATOM 603 O O . ALA A 1 79 ? 2.650 5.537 3.352 1.00 98.56 79 ALA A O 1
ATOM 604 N N . LEU A 1 80 ? 2.173 3.851 1.949 1.00 98.75 80 LEU A N 1
ATOM 605 C CA . LEU A 1 80 ? 0.724 4.051 1.998 1.00 98.75 80 LEU A CA 1
ATOM 606 C C . LEU A 1 80 ? 0.157 3.808 3.403 1.00 98.75 80 LEU A C 1
ATOM 608 O O . LEU A 1 80 ? -0.630 4.623 3.884 1.00 98.75 80 LEU A O 1
ATOM 612 N N . MET A 1 81 ? 0.559 2.722 4.071 1.00 98.56 81 MET A N 1
ATOM 613 C CA . MET A 1 81 ? 0.115 2.413 5.437 1.00 98.56 81 MET A CA 1
ATOM 614 C C . MET A 1 81 ? 0.518 3.521 6.412 1.00 98.56 81 MET A C 1
ATOM 616 O O . MET A 1 81 ? -0.327 4.035 7.148 1.00 98.56 81 MET A O 1
ATOM 620 N N . ASN A 1 82 ? 1.781 3.950 6.360 1.00 98.50 82 ASN A N 1
ATOM 621 C CA . ASN A 1 82 ? 2.298 5.020 7.208 1.00 98.50 82 ASN A CA 1
ATOM 622 C C . ASN A 1 82 ? 1.585 6.353 6.954 1.00 98.50 82 ASN A C 1
ATOM 624 O O . ASN A 1 82 ? 1.194 7.041 7.900 1.00 98.50 82 ASN A O 1
ATOM 628 N N . PHE A 1 83 ? 1.337 6.697 5.688 1.00 98.69 83 PHE A N 1
ATOM 629 C CA . PHE A 1 83 ? 0.557 7.879 5.334 1.00 98.69 83 PHE A CA 1
ATOM 630 C C . PHE A 1 83 ? -0.871 7.813 5.893 1.00 98.69 83 PHE A C 1
ATOM 632 O O . PHE A 1 83 ? -1.337 8.776 6.510 1.00 98.69 83 PHE A O 1
ATOM 639 N N . CYS A 1 84 ? -1.565 6.687 5.705 1.00 98.69 84 CYS A N 1
ATOM 640 C CA . CYS A 1 84 ? -2.921 6.501 6.209 1.00 98.69 84 CYS A CA 1
ATOM 641 C C . CYS A 1 84 ? -2.979 6.620 7.735 1.00 98.69 84 CYS A C 1
ATOM 643 O O . CYS A 1 84 ? -3.842 7.338 8.241 1.00 98.69 84 CYS A O 1
ATOM 645 N N . ASN A 1 85 ? -2.038 6.004 8.453 1.00 98.62 85 ASN A N 1
ATOM 646 C CA . ASN A 1 85 ? -1.939 6.097 9.910 1.00 98.62 85 ASN A CA 1
ATOM 647 C C . ASN A 1 85 ? -1.712 7.535 10.375 1.00 98.62 85 ASN A C 1
ATOM 649 O O . ASN A 1 85 ? -2.507 8.065 11.151 1.00 98.62 85 ASN A O 1
ATOM 653 N N . ALA A 1 86 ? -0.710 8.217 9.817 1.00 98.19 86 ALA A N 1
ATOM 654 C CA . ALA A 1 86 ? -0.407 9.599 10.176 1.00 98.19 86 ALA A CA 1
ATOM 655 C C . ALA A 1 86 ? -1.589 10.550 9.903 1.00 98.19 86 ALA A C 1
ATOM 657 O O . ALA A 1 86 ? -1.788 11.531 10.622 1.00 98.19 86 ALA A O 1
ATOM 658 N N . ARG A 1 87 ? -2.394 10.274 8.868 1.00 98.19 87 ARG A N 1
ATOM 659 C CA . ARG A 1 87 ? -3.566 11.081 8.493 1.00 98.19 87 ARG A CA 1
ATOM 660 C C . ARG A 1 87 ? -4.863 10.657 9.196 1.00 98.19 87 ARG A C 1
ATOM 662 O O . ARG A 1 87 ? -5.878 11.322 8.998 1.00 98.19 87 ARG A O 1
ATOM 669 N N . GLY A 1 88 ? -4.846 9.587 9.994 1.00 97.75 88 GLY A N 1
ATOM 670 C CA . GLY A 1 88 ? -6.035 9.042 10.657 1.00 97.75 88 GLY A CA 1
ATOM 671 C C . GLY A 1 88 ? -7.055 8.429 9.691 1.00 97.75 88 GLY A C 1
ATOM 672 O O . GLY A 1 88 ? -8.256 8.460 9.951 1.00 97.75 88 GLY A O 1
ATOM 673 N N . VAL A 1 89 ? -6.602 7.914 8.548 1.00 98.44 89 VAL A N 1
ATOM 674 C CA . VAL A 1 89 ? -7.458 7.259 7.553 1.00 98.44 89 VAL A CA 1
ATOM 675 C C . VAL A 1 89 ? -7.616 5.788 7.918 1.00 98.44 89 VAL A C 1
ATOM 677 O O . VAL A 1 89 ? -6.637 5.050 7.920 1.00 98.44 89 VAL A O 1
ATOM 680 N N . ASN A 1 90 ? -8.850 5.332 8.136 1.00 98.19 90 ASN A N 1
ATOM 681 C CA . ASN A 1 90 ? -9.157 3.903 8.190 1.00 98.19 90 ASN A CA 1
ATOM 682 C C . ASN A 1 90 ? -9.131 3.326 6.766 1.00 98.19 90 ASN A C 1
ATOM 684 O O . ASN A 1 90 ? -10.078 3.503 5.991 1.00 98.19 90 ASN A O 1
ATOM 688 N N . LEU A 1 91 ? -8.029 2.668 6.396 1.00 98.19 91 LEU A N 1
ATOM 689 C CA . LEU A 1 91 ? -7.826 2.211 5.025 1.00 98.19 91 LEU A CA 1
ATOM 690 C C . LEU A 1 91 ? -8.779 1.066 4.665 1.00 98.19 91 LEU A C 1
ATOM 692 O O . LEU A 1 91 ? -9.277 1.024 3.541 1.00 98.19 91 LEU A O 1
ATOM 696 N N . ALA A 1 92 ? -9.093 0.184 5.617 1.00 98.00 92 ALA A N 1
ATOM 697 C CA . ALA A 1 92 ? -10.027 -0.919 5.407 1.00 98.00 92 ALA A CA 1
ATOM 698 C C . ALA A 1 92 ? -11.430 -0.408 5.029 1.00 98.00 92 ALA A C 1
ATOM 700 O O . ALA A 1 92 ? -11.993 -0.826 4.016 1.00 98.00 92 ALA A O 1
ATOM 701 N N . GLU A 1 93 ? -11.965 0.554 5.787 1.00 97.94 93 GLU A N 1
ATOM 702 C CA . GLU A 1 93 ? -13.259 1.185 5.489 1.00 97.94 93 GLU A CA 1
ATOM 703 C C . GLU A 1 93 ? -13.234 1.966 4.171 1.00 97.94 93 GLU A C 1
ATOM 705 O O . GLU A 1 93 ? -14.185 1.894 3.384 1.00 97.94 93 GLU A O 1
ATOM 710 N N . ALA A 1 94 ? -12.147 2.698 3.901 1.00 98.19 94 ALA A N 1
ATOM 711 C CA . ALA A 1 94 ? -11.996 3.479 2.678 1.00 98.19 94 ALA A CA 1
ATOM 712 C C . ALA A 1 94 ? -11.978 2.588 1.425 1.00 98.19 94 ALA A C 1
ATOM 714 O O . ALA A 1 94 ? -12.676 2.887 0.448 1.00 98.19 94 ALA A O 1
ATOM 715 N N . VAL A 1 95 ? -11.229 1.479 1.459 1.00 97.88 95 VAL A N 1
ATOM 716 C CA . VAL A 1 95 ? -11.162 0.498 0.366 1.00 97.88 95 VAL A CA 1
ATOM 717 C C . VAL A 1 95 ? -12.506 -0.205 0.196 1.00 97.88 95 VAL A C 1
ATOM 719 O O . VAL A 1 95 ? -13.029 -0.208 -0.917 1.00 97.88 95 VAL A O 1
ATOM 722 N N . ALA A 1 96 ? -13.119 -0.713 1.270 1.00 96.69 96 ALA A N 1
ATOM 723 C CA . ALA A 1 96 ? -14.431 -1.365 1.209 1.00 96.69 96 ALA A CA 1
ATOM 724 C C . ALA A 1 96 ? -15.501 -0.444 0.595 1.00 96.69 96 ALA A C 1
ATOM 726 O O . ALA A 1 96 ? -16.202 -0.809 -0.352 1.00 96.69 96 ALA A O 1
ATOM 727 N N . SER A 1 97 ? -15.551 0.807 1.060 1.00 96.19 97 SER A N 1
ATOM 728 C CA . SER A 1 97 ? -16.472 1.824 0.544 1.00 96.19 97 SER A CA 1
ATOM 729 C C . SER A 1 97 ? -16.209 2.165 -0.921 1.00 96.19 97 SER A C 1
ATOM 731 O O . SER A 1 97 ? -17.122 2.572 -1.640 1.00 96.19 97 SER A O 1
ATOM 733 N N . LYS A 1 98 ? -14.955 2.093 -1.383 1.00 95.62 98 LYS A N 1
ATOM 734 C CA . LYS A 1 98 ? -14.601 2.339 -2.785 1.00 95.62 98 LYS A CA 1
ATOM 735 C C . LYS A 1 98 ? -14.974 1.144 -3.663 1.00 95.62 98 LYS A C 1
ATOM 737 O O . LYS A 1 98 ? -15.589 1.373 -4.699 1.00 95.62 98 LYS A O 1
ATOM 742 N N . LEU A 1 99 ? -14.677 -0.084 -3.235 1.00 95.56 99 LEU A N 1
ATOM 743 C CA . LEU A 1 99 ? -15.023 -1.327 -3.936 1.00 95.56 99 LEU A CA 1
ATOM 744 C C . LEU A 1 99 ? -16.530 -1.446 -4.182 1.00 95.56 99 LEU A C 1
ATOM 746 O O . LEU A 1 99 ? -16.938 -1.730 -5.303 1.00 95.56 99 LEU A O 1
ATOM 750 N N . ALA A 1 100 ? -17.356 -1.101 -3.191 1.00 93.00 100 ALA A N 1
ATOM 751 C CA . ALA A 1 100 ? -18.817 -1.100 -3.321 1.00 93.00 100 ALA A CA 1
ATOM 752 C C . ALA A 1 100 ? -19.366 -0.106 -4.372 1.00 93.00 100 ALA A C 1
ATOM 754 O O . ALA A 1 100 ? -20.541 -0.163 -4.721 1.00 93.00 100 ALA A O 1
ATOM 755 N N . ARG A 1 101 ? -18.539 0.832 -4.857 1.00 92.56 101 ARG A N 1
ATOM 756 C CA . ARG A 1 101 ? -18.900 1.835 -5.876 1.00 92.56 101 ARG A CA 1
ATOM 757 C C . ARG A 1 101 ? -18.232 1.594 -7.230 1.00 92.56 101 ARG A C 1
ATOM 759 O O . ARG A 1 101 ? -18.502 2.348 -8.160 1.00 92.56 101 ARG A O 1
ATOM 766 N N . ILE A 1 102 ? -17.321 0.626 -7.337 1.00 90.12 102 ILE A N 1
ATOM 767 C CA . ILE A 1 102 ? -16.661 0.304 -8.605 1.00 90.12 102 ILE A CA 1
ATOM 768 C C . ILE A 1 102 ? -17.596 -0.593 -9.411 1.00 90.12 102 ILE A C 1
ATOM 770 O O . ILE A 1 102 ? -17.951 -1.689 -8.981 1.00 90.12 102 ILE A O 1
ATOM 774 N N . GLU A 1 103 ? -17.974 -0.123 -10.594 1.00 83.00 103 GLU A N 1
ATOM 775 C CA . GLU A 1 103 ? -18.701 -0.934 -11.564 1.00 83.00 103 GLU A CA 1
ATOM 776 C C . GLU A 1 103 ? -17.706 -1.831 -12.314 1.00 83.00 103 GLU A C 1
ATOM 778 O O . GLU A 1 103 ? -16.691 -1.329 -12.809 1.00 83.00 103 GLU A O 1
ATOM 783 N N . PRO A 1 104 ? -17.946 -3.153 -12.393 1.00 79.69 104 PRO A N 1
ATOM 784 C CA . PRO A 1 104 ? -17.113 -4.035 -13.194 1.00 79.69 104 PRO A CA 1
ATOM 785 C C . PRO A 1 104 ? -17.128 -3.591 -14.655 1.00 79.69 104 PRO A C 1
ATOM 787 O O . PRO A 1 104 ? -18.197 -3.391 -15.234 1.00 79.69 104 PRO A O 1
ATOM 790 N N . THR A 1 105 ? -15.950 -3.486 -15.267 1.00 80.88 105 THR A N 1
ATOM 791 C CA . THR A 1 105 ? -15.862 -3.327 -16.717 1.00 80.88 105 THR A CA 1
ATOM 792 C C . THR A 1 105 ? -16.460 -4.574 -17.360 1.00 80.88 105 THR A C 1
ATOM 794 O O . THR A 1 105 ? -15.928 -5.673 -17.212 1.00 80.88 105 THR A O 1
ATOM 797 N N . VAL A 1 106 ? -17.589 -4.414 -18.044 1.00 76.25 106 VAL A N 1
ATOM 798 C CA . VAL A 1 106 ? -18.109 -5.443 -18.940 1.00 76.25 106 VAL A CA 1
ATOM 799 C C . VAL A 1 106 ? -17.384 -5.288 -20.269 1.00 76.25 106 VAL A C 1
ATOM 801 O O . VAL A 1 106 ? -17.509 -4.254 -20.925 1.00 76.25 106 VAL A O 1
ATOM 804 N N . ASP A 1 107 ? -16.596 -6.292 -20.649 1.00 64.50 107 ASP A N 1
ATOM 805 C CA . ASP A 1 107 ? -16.066 -6.378 -22.008 1.00 64.50 107 ASP A CA 1
ATOM 806 C C . ASP A 1 107 ? -17.266 -6.500 -22.959 1.00 64.50 107 ASP A C 1
ATOM 808 O O . ASP A 1 107 ? -17.884 -7.558 -23.091 1.00 64.50 107 ASP A O 1
ATOM 812 N N . ALA A 1 108 ? -17.639 -5.393 -23.600 1.00 53.94 108 ALA A N 1
ATOM 813 C CA . ALA A 1 108 ? -18.441 -5.448 -24.805 1.00 53.94 108 ALA A CA 1
ATOM 814 C C . ALA A 1 108 ? -17.518 -6.009 -25.895 1.00 53.94 108 ALA A C 1
ATOM 816 O O . ALA A 1 108 ? -16.654 -5.289 -26.378 1.00 53.94 108 ALA A O 1
ATOM 817 N N . GLU A 1 109 ? -17.696 -7.287 -26.237 1.00 48.44 109 GLU A N 1
ATOM 818 C CA . GLU A 1 109 ? -16.992 -8.015 -27.310 1.00 48.44 109 GLU A CA 1
ATOM 819 C C . GLU A 1 109 ? -15.639 -8.653 -26.919 1.00 48.44 109 GLU A C 1
ATOM 821 O O . GLU A 1 109 ? -14.555 -8.168 -27.248 1.00 48.44 109 GLU A O 1
ATOM 826 N N . ARG A 1 110 ? -15.714 -9.836 -26.298 1.00 50.19 110 ARG A N 1
ATOM 827 C CA . ARG A 1 110 ? -14.755 -10.931 -26.512 1.00 50.19 110 ARG A CA 1
ATOM 828 C C . ARG A 1 110 ? -15.501 -12.218 -26.827 1.00 50.19 110 ARG A C 1
ATOM 830 O O . ARG A 1 110 ? -16.526 -12.469 -26.157 1.00 50.19 110 ARG A O 1
#

Radius of gyration: 16.99 Å; chains: 1; bounding box: 41×27×46 Å